Protein AF-A0A497GXH0-F1 (afdb_monomer_lite)

Foldseek 3Di:
DDPVVVVVVCPPPPPPVVVVVVVVVVCCVVPVPVVVVVVVVVVVVVVVVVVLVVLVVQLVVQLVVPLVPVLVVCVVPVVCQVVQVVQQAPVVVSVVPPPPDDPVVVVVCPPGSCPRRNSVVVSVVSSCVSCVVSPPDPD

Sequence (139 aa):
MDLEEVFEKHKWELNKDEVSNQIATVITKHIGGVNVIYEKHNKEIDELKKEIKQRIKKACEFWLRYKDKPELLVKEYPELKGELRRFGLDVNVIESISSKDSEVWVLAKSYTAFKHFDKEKYQEWLFKLAFREVIKDEI

Radius of gyration: 29.45 Å; chains: 1; bounding box: 46×31×86 Å

Structure (mmCIF, N/CA/C/O backbone):
data_AF-A0A497GXH0-F1
#
_entry.id   AF-A0A497GXH0-F1
#
loop_
_atom_site.group_PDB
_atom_site.id
_atom_site.type_symbol
_atom_site.label_atom_id
_atom_site.label_alt_id
_atom_site.label_comp_id
_atom_site.label_asym_id
_atom_site.label_entity_id
_atom_site.label_seq_id
_atom_site.pdbx_PDB_ins_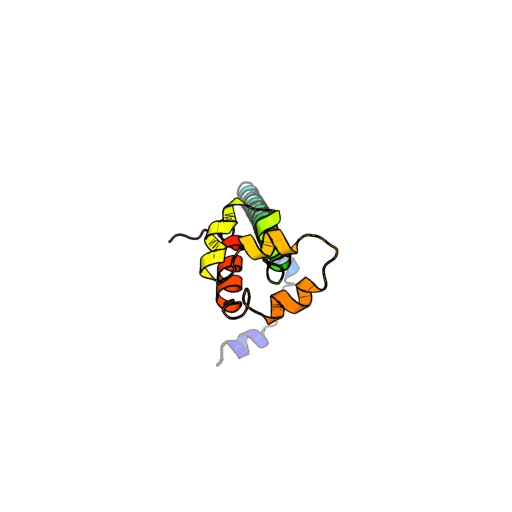code
_atom_site.Cartn_x
_atom_site.Cartn_y
_atom_site.Cartn_z
_atom_site.occupancy
_atom_site.B_iso_or_equiv
_atom_site.auth_seq_id
_atom_site.auth_comp_id
_atom_site.auth_asym_id
_atom_site.auth_atom_id
_atom_site.pdbx_PDB_model_num
ATOM 1 N N . MET A 1 1 ? 9.841 -6.155 58.668 1.00 47.84 1 MET A N 1
ATOM 2 C CA . MET A 1 1 ? 8.433 -6.586 58.680 1.00 47.84 1 MET A CA 1
ATOM 3 C C . MET A 1 1 ? 7.855 -6.061 57.391 1.00 47.84 1 MET A C 1
ATOM 5 O O . MET A 1 1 ? 7.660 -4.857 57.270 1.00 47.84 1 MET A O 1
ATOM 9 N N . ASP A 1 2 ? 7.830 -6.940 56.399 1.00 48.62 2 ASP A N 1
ATOM 10 C CA . ASP A 1 2 ? 7.622 -6.592 55.000 1.00 48.62 2 ASP A CA 1
ATOM 11 C C . ASP A 1 2 ? 6.128 -6.426 54.721 1.00 48.62 2 ASP A C 1
ATOM 13 O O . ASP A 1 2 ? 5.313 -7.218 55.199 1.00 48.62 2 ASP A O 1
ATOM 17 N N . LEU A 1 3 ? 5.753 -5.382 53.982 1.00 40.88 3 LEU A N 1
ATOM 18 C CA . LEU A 1 3 ? 4.349 -5.101 53.659 1.00 40.88 3 LEU A CA 1
ATOM 19 C C . LEU A 1 3 ? 3.728 -6.249 52.853 1.00 40.88 3 LEU A C 1
ATOM 21 O O . LEU A 1 3 ? 2.557 -6.568 53.043 1.00 40.88 3 LEU A O 1
ATOM 25 N N . GLU A 1 4 ? 4.530 -6.924 52.032 1.00 52.72 4 GLU A N 1
ATOM 26 C CA . GLU A 1 4 ? 4.118 -8.089 51.242 1.00 52.72 4 GLU A CA 1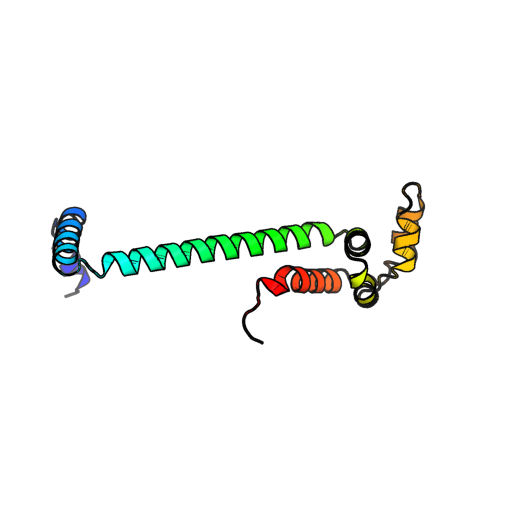
ATOM 27 C C . GLU A 1 4 ? 3.696 -9.278 52.123 1.00 52.72 4 GLU A C 1
ATOM 29 O O . GLU A 1 4 ? 2.728 -9.969 51.810 1.00 52.72 4 GLU A O 1
ATOM 34 N N . GLU A 1 5 ? 4.326 -9.456 53.287 1.00 56.16 5 GLU A N 1
ATOM 35 C CA . GLU A 1 5 ? 3.989 -10.522 54.240 1.00 56.16 5 GLU A CA 1
ATOM 36 C C . GLU A 1 5 ? 2.657 -10.243 54.964 1.00 56.16 5 GLU A C 1
ATOM 38 O O . GLU A 1 5 ? 1.888 -11.157 55.271 1.00 56.16 5 GLU A O 1
ATOM 43 N N . VAL A 1 6 ? 2.342 -8.964 55.200 1.00 53.91 6 VAL A N 1
ATOM 44 C CA . VAL A 1 6 ? 1.063 -8.535 55.791 1.00 53.91 6 VAL A CA 1
ATOM 45 C C . VAL A 1 6 ? -0.091 -8.730 54.803 1.00 53.91 6 VAL A C 1
ATOM 47 O O . VAL A 1 6 ? -1.172 -9.162 55.218 1.00 53.91 6 VAL A O 1
ATOM 50 N N . PHE A 1 7 ? 0.149 -8.461 53.515 1.00 46.88 7 PHE A N 1
ATOM 51 C CA . PHE A 1 7 ? -0.843 -8.604 52.447 1.00 46.88 7 PHE A CA 1
ATOM 52 C C . PHE A 1 7 ? -1.192 -10.066 52.140 1.00 46.88 7 PHE A C 1
ATOM 54 O O . PHE A 1 7 ? -2.371 -10.374 51.982 1.00 46.88 7 PHE A O 1
ATOM 61 N N . GLU A 1 8 ? -0.222 -10.984 52.144 1.00 59.09 8 GLU A N 1
ATOM 62 C CA . GLU A 1 8 ? -0.498 -12.423 51.974 1.00 59.09 8 GLU A CA 1
ATOM 63 C C . GLU A 1 8 ? -1.224 -13.033 53.184 1.00 59.09 8 GLU A C 1
ATOM 65 O O . GLU A 1 8 ? -2.119 -13.870 53.051 1.00 59.09 8 GLU A O 1
ATOM 70 N N . LYS A 1 9 ? -0.895 -12.572 54.396 1.00 53.50 9 LYS A N 1
ATOM 71 C CA . LYS A 1 9 ? -1.469 -13.112 55.637 1.00 53.50 9 LYS A CA 1
ATOM 72 C C . LYS A 1 9 ? -2.947 -12.761 55.830 1.00 53.50 9 LYS A C 1
ATOM 74 O O . LYS A 1 9 ? -3.653 -13.474 56.540 1.00 53.50 9 LYS A O 1
ATOM 79 N N . HIS A 1 10 ? -3.424 -11.687 55.204 1.00 52.00 10 HIS A N 1
ATOM 80 C CA . HIS A 1 10 ? -4.806 -11.216 55.302 1.00 52.00 10 HIS A CA 1
ATOM 81 C C . HIS A 1 10 ? -5.511 -11.324 53.954 1.00 52.00 10 HIS A C 1
ATOM 83 O O . HIS A 1 10 ? -5.961 -10.331 53.384 1.00 52.00 10 HIS A O 1
ATOM 89 N N . LYS A 1 11 ? -5.650 -12.570 53.492 1.00 50.81 11 LYS A N 1
ATOM 90 C CA . LYS A 1 11 ? -6.555 -13.023 52.432 1.00 50.81 11 LYS A CA 1
ATOM 91 C C . LYS A 1 11 ? -8.008 -12.664 52.792 1.00 50.81 11 LYS A C 1
ATOM 93 O O . LYS A 1 11 ? -8.788 -13.509 53.215 1.00 50.81 11 LYS A O 1
ATOM 98 N N . TRP A 1 12 ? -8.355 -11.381 52.705 1.00 49.69 12 TRP A N 1
ATOM 99 C CA . TRP A 1 12 ? -9.722 -10.905 52.856 1.00 49.69 12 TRP A CA 1
ATOM 100 C C . TRP A 1 12 ? -10.491 -11.358 51.624 1.00 49.69 12 TRP A C 1
ATOM 102 O O . TRP A 1 12 ? -10.333 -10.816 50.531 1.00 49.69 12 TRP A O 1
ATOM 112 N N . GLU A 1 13 ? -11.314 -12.380 51.824 1.00 53.34 13 GLU A N 1
ATOM 113 C CA . GLU A 1 13 ? -12.348 -12.864 50.913 1.00 53.34 13 GLU A CA 1
ATOM 114 C C . GLU A 1 13 ? -13.460 -11.819 50.738 1.00 53.34 13 GLU A C 1
ATOM 116 O O . GLU A 1 13 ? -14.638 -12.069 50.970 1.00 53.34 13 GLU A O 1
ATOM 121 N N . LEU A 1 14 ? -13.105 -10.612 50.318 1.00 52.25 14 LEU A N 1
ATOM 122 C CA . LEU A 1 14 ? -14.060 -9.737 49.672 1.00 52.25 14 LEU A CA 1
ATOM 123 C C . LEU A 1 14 ? -14.050 -10.138 48.206 1.00 52.25 14 LEU A C 1
ATOM 125 O O . LEU A 1 14 ? -13.142 -9.783 47.452 1.00 52.25 14 LEU A O 1
ATOM 129 N N . ASN A 1 15 ? -15.032 -10.967 47.847 1.00 55.81 15 ASN A N 1
ATOM 130 C CA . ASN A 1 15 ? -15.307 -11.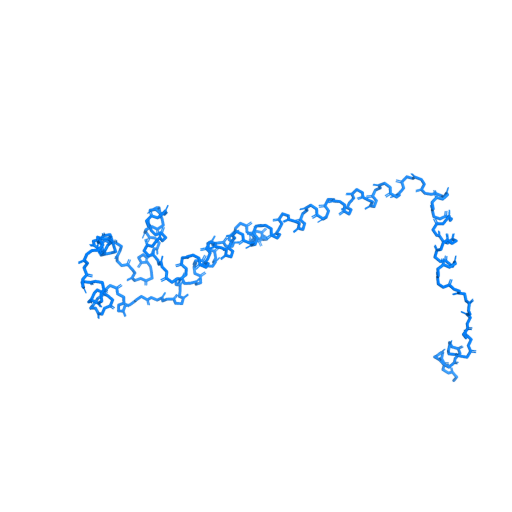356 46.473 1.00 55.81 15 ASN A CA 1
ATOM 131 C C . ASN A 1 15 ? -15.206 -10.100 45.597 1.00 55.81 15 ASN A C 1
ATOM 133 O O . ASN A 1 15 ? -15.966 -9.147 45.793 1.00 55.81 15 ASN A O 1
ATOM 137 N N . LYS A 1 16 ? -14.229 -10.074 44.681 1.00 56.34 16 LYS A N 1
ATOM 138 C CA . LYS A 1 16 ? -13.962 -8.914 43.819 1.00 56.34 16 LYS A CA 1
ATOM 139 C C . LYS A 1 16 ? -15.234 -8.434 43.131 1.00 56.34 16 LYS A C 1
ATOM 141 O O . LYS A 1 16 ? -15.405 -7.231 42.978 1.00 56.34 16 LYS A O 1
ATOM 146 N N . ASP A 1 17 ? -16.136 -9.355 42.807 1.00 54.75 17 ASP A N 1
ATOM 147 C CA . ASP A 1 17 ? -17.397 -9.070 42.134 1.00 54.75 17 ASP A CA 1
ATOM 148 C C . ASP A 1 17 ? -18.400 -8.356 43.052 1.00 54.75 17 ASP A C 1
ATOM 150 O O . ASP A 1 17 ? -19.097 -7.446 42.613 1.00 54.75 17 ASP A O 1
ATOM 154 N N . GLU A 1 18 ? -18.431 -8.693 44.343 1.00 53.88 18 GLU A N 1
ATOM 155 C CA . GLU A 1 18 ? -19.297 -8.054 45.344 1.00 53.88 18 GLU A CA 1
ATOM 156 C C . GLU A 1 18 ? -18.853 -6.607 45.601 1.00 53.88 18 GLU A C 1
ATOM 158 O O . GLU A 1 18 ? -19.662 -5.677 45.587 1.00 53.88 18 GLU A O 1
ATOM 163 N N . VAL A 1 19 ? -17.540 -6.396 45.741 1.00 58.41 19 VAL A N 1
ATOM 164 C CA . VAL A 1 19 ? -16.957 -5.055 45.899 1.00 58.41 19 VAL A CA 1
ATOM 165 C C . VAL A 1 19 ? -17.123 -4.238 44.619 1.00 58.41 19 VAL A C 1
ATOM 167 O O . VAL A 1 19 ? -17.525 -3.076 44.687 1.00 58.41 19 VAL A O 1
ATOM 170 N N . SER A 1 20 ? -16.900 -4.841 43.446 1.00 53.22 20 SER A N 1
ATOM 171 C CA . SER A 1 20 ? -17.154 -4.190 42.156 1.00 53.22 20 SER A CA 1
ATOM 172 C C . SER A 1 20 ? -18.614 -3.780 41.995 1.00 53.22 20 SER A C 1
ATOM 174 O O . SER A 1 20 ? -18.879 -2.664 41.553 1.00 53.22 20 SER A O 1
ATOM 176 N N . ASN A 1 21 ? -19.566 -4.629 42.389 1.00 57.38 21 ASN A N 1
ATOM 177 C CA . ASN A 1 21 ? -20.994 -4.340 42.265 1.00 57.38 21 ASN A CA 1
ATOM 178 C C . ASN A 1 21 ? -21.451 -3.231 43.221 1.00 57.38 21 ASN A C 1
ATOM 180 O O . ASN A 1 21 ? -22.235 -2.359 42.834 1.00 57.38 21 ASN A O 1
ATOM 184 N N . GLN A 1 22 ? -20.934 -3.203 44.450 1.00 61.88 22 GLN A N 1
ATOM 185 C CA . GLN A 1 22 ? -21.257 -2.148 45.413 1.00 61.88 22 GLN A CA 1
ATOM 186 C C . GLN A 1 22 ? -20.644 -0.800 45.005 1.00 61.88 22 GLN A C 1
ATOM 188 O O . GLN A 1 22 ? -21.330 0.225 45.051 1.00 61.88 22 GLN A O 1
ATOM 193 N N . ILE A 1 23 ? -19.404 -0.798 44.502 1.00 60.53 23 ILE A N 1
ATOM 194 C CA . ILE A 1 23 ? -18.766 0.395 43.926 1.00 60.53 23 ILE A CA 1
ATOM 195 C C . ILE A 1 23 ? -19.551 0.881 42.699 1.00 60.53 23 ILE A C 1
ATOM 197 O O . ILE A 1 23 ? -19.875 2.066 42.611 1.00 60.53 23 ILE A O 1
ATOM 201 N N . ALA A 1 24 ? -19.941 -0.023 41.796 1.00 53.69 24 ALA A N 1
ATOM 202 C CA . ALA A 1 24 ? -20.735 0.310 40.615 1.00 53.69 24 ALA A CA 1
ATOM 203 C C . ALA A 1 24 ? -22.091 0.934 40.982 1.00 53.69 24 ALA A C 1
ATOM 205 O O . ALA A 1 24 ? -22.505 1.897 40.338 1.00 53.69 24 ALA A O 1
ATOM 206 N N . THR A 1 25 ? -22.745 0.450 42.044 1.00 59.91 25 THR A N 1
ATOM 207 C CA . THR A 1 25 ? -24.048 0.947 42.526 1.00 59.91 25 THR A CA 1
ATOM 208 C C . THR A 1 25 ? -23.947 2.349 43.138 1.00 59.91 25 THR A C 1
ATOM 210 O O . THR A 1 25 ? -24.804 3.205 42.907 1.00 59.91 25 THR A O 1
ATOM 213 N N . VAL A 1 26 ? -22.883 2.630 43.896 1.00 62.28 26 VAL A N 1
ATOM 214 C CA . VAL A 1 26 ? -22.644 3.961 44.483 1.00 62.28 26 VAL A CA 1
ATOM 215 C C . VAL A 1 26 ? -22.288 4.982 43.395 1.00 62.28 26 VAL A C 1
ATOM 217 O O . VAL A 1 26 ? -22.814 6.098 43.402 1.00 62.28 26 VAL A O 1
ATOM 220 N N . ILE A 1 27 ? -21.478 4.574 42.413 1.00 58.38 27 ILE A N 1
ATOM 221 C CA . ILE A 1 27 ? -21.110 5.377 41.239 1.00 58.38 27 ILE A CA 1
ATOM 222 C C . ILE A 1 27 ? -22.339 5.673 40.362 1.00 58.38 27 ILE A C 1
ATOM 224 O O . ILE A 1 27 ? -22.564 6.823 39.994 1.00 58.38 27 ILE A O 1
ATOM 228 N N . THR A 1 28 ? -23.199 4.692 40.072 1.00 57.25 28 THR A N 1
ATOM 229 C CA . THR A 1 28 ? -24.421 4.934 39.272 1.00 57.25 28 THR A CA 1
ATOM 230 C C . THR A 1 28 ? -25.432 5.826 39.992 1.00 57.25 28 THR A C 1
ATOM 232 O O . THR A 1 28 ? -26.076 6.654 39.350 1.00 57.25 28 THR A O 1
ATOM 235 N N . LYS A 1 29 ? -25.541 5.726 41.324 1.00 58.38 29 LYS A N 1
ATOM 236 C CA . LYS A 1 29 ? -26.469 6.538 42.128 1.00 58.38 29 LYS A CA 1
ATOM 237 C C . LYS A 1 29 ? -26.042 8.005 42.265 1.00 58.38 29 LYS A C 1
ATOM 239 O O . LYS A 1 29 ? -26.907 8.868 42.377 1.00 58.38 29 LYS A O 1
ATOM 244 N N . HIS A 1 30 ? -24.739 8.297 42.271 1.00 52.62 30 HIS A N 1
ATOM 245 C CA . HIS A 1 30 ? -24.223 9.674 42.335 1.00 52.62 30 HIS A CA 1
ATOM 246 C C . HIS A 1 30 ? -24.003 10.312 40.966 1.00 52.62 30 HIS A C 1
ATOM 248 O O . HIS A 1 30 ? -23.933 11.536 40.871 1.00 52.62 30 HIS A O 1
ATOM 254 N N . ILE A 1 31 ? -23.887 9.508 39.907 1.00 54.03 31 ILE A N 1
ATOM 255 C CA . ILE A 1 31 ? -23.377 9.991 38.633 1.00 54.03 31 ILE A CA 1
ATOM 256 C C . ILE A 1 31 ? -24.222 9.549 37.434 1.00 54.03 31 ILE A C 1
ATOM 258 O O . ILE A 1 31 ? -23.707 9.125 36.400 1.00 54.03 31 ILE A O 1
ATOM 262 N N . GLY A 1 32 ? -25.540 9.734 37.527 1.00 47.50 32 GLY A N 1
ATOM 263 C CA . GLY A 1 32 ? -26.470 9.511 36.411 1.00 47.50 32 GLY A CA 1
ATOM 264 C C . GLY A 1 32 ? -26.164 10.315 35.130 1.00 47.50 32 GLY A C 1
ATOM 265 O O . GLY A 1 32 ? -26.762 10.045 34.097 1.00 47.50 32 GLY A O 1
ATOM 266 N N . GLY A 1 33 ? -25.220 11.268 35.166 1.00 50.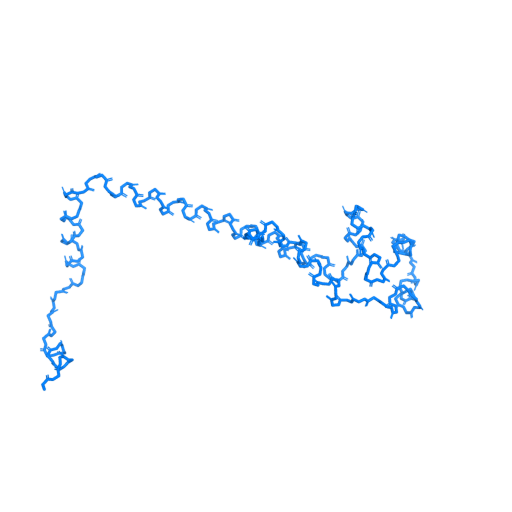16 33 GLY A N 1
ATOM 267 C CA . GLY A 1 33 ? -24.755 12.034 34.001 1.00 50.16 33 GLY A CA 1
ATOM 268 C C . GLY A 1 33 ? -23.375 11.654 33.439 1.00 50.16 33 GLY A C 1
ATOM 269 O O . GLY A 1 33 ? -23.070 12.040 32.317 1.00 50.16 33 GLY A O 1
ATOM 270 N N . VAL A 1 34 ? -22.528 10.904 34.158 1.00 48.53 34 VAL A N 1
ATOM 271 C CA . VAL A 1 34 ? -21.153 10.613 33.687 1.00 48.53 34 VAL A CA 1
ATOM 272 C C . VAL A 1 34 ? -21.079 9.319 32.888 1.00 48.53 34 VAL A C 1
ATOM 274 O O . VAL A 1 34 ? -20.301 9.252 31.942 1.00 48.53 34 VAL A O 1
ATOM 277 N N . ASN A 1 35 ? -21.937 8.333 33.158 1.00 48.81 35 ASN A N 1
ATOM 278 C CA . ASN A 1 35 ? -21.921 7.070 32.411 1.00 48.81 35 ASN A CA 1
ATOM 279 C C . ASN A 1 35 ? -22.188 7.276 30.900 1.00 48.81 35 ASN A C 1
ATOM 281 O O . ASN A 1 35 ? -21.538 6.669 30.056 1.00 48.81 35 ASN A O 1
ATOM 285 N N . VAL A 1 36 ? -23.041 8.248 30.554 1.00 51.62 36 VAL A N 1
ATOM 286 C CA . VAL A 1 36 ? -23.357 8.628 29.163 1.00 51.62 36 VAL A CA 1
ATOM 287 C C . VAL A 1 36 ? -22.155 9.256 28.439 1.00 51.62 36 VAL A C 1
ATOM 289 O O . VAL A 1 36 ? -21.988 9.073 27.235 1.00 51.62 36 VAL A O 1
ATOM 292 N N . ILE A 1 37 ? -21.294 9.981 29.160 1.00 52.94 37 ILE A N 1
ATOM 293 C CA . ILE A 1 37 ? -20.112 10.647 28.590 1.00 52.94 37 ILE A CA 1
ATOM 294 C C . ILE A 1 37 ? -19.013 9.613 28.298 1.00 52.94 37 ILE A C 1
ATOM 296 O O . ILE A 1 37 ? -18.430 9.627 27.214 1.00 52.94 37 ILE A O 1
ATOM 300 N N . TYR A 1 38 ? -18.782 8.669 29.216 1.00 52.91 38 TYR A N 1
ATOM 301 C CA . TYR A 1 38 ? -17.808 7.587 29.027 1.00 52.91 38 TYR A CA 1
ATOM 302 C C . TYR A 1 38 ? -18.220 6.619 27.907 1.00 52.91 38 TYR A C 1
ATOM 304 O O . TYR A 1 38 ? -17.390 6.254 27.074 1.00 52.91 38 TYR A O 1
ATOM 312 N N . GLU A 1 39 ? -19.498 6.241 27.828 1.00 59.25 39 GLU A N 1
ATOM 313 C CA . GLU A 1 39 ? -20.007 5.380 26.751 1.00 59.25 39 GLU A CA 1
ATOM 314 C C . GLU A 1 39 ? -19.937 6.060 25.377 1.00 59.25 39 GLU A C 1
ATOM 316 O O . GLU A 1 39 ? -19.556 5.426 24.389 1.00 59.25 39 GLU A O 1
ATOM 321 N N . LYS A 1 40 ? -20.235 7.365 25.307 1.00 65.31 40 LYS A N 1
ATOM 322 C CA . LYS A 1 40 ? -20.137 8.138 24.064 1.00 65.31 40 LYS A CA 1
ATOM 323 C C . LYS A 1 40 ? -18.696 8.215 23.550 1.00 65.31 40 LYS A C 1
ATOM 325 O O . LYS A 1 40 ? -18.461 7.910 22.383 1.00 65.31 40 LYS A O 1
ATOM 330 N N . HIS A 1 41 ? -17.735 8.552 24.410 1.00 65.44 41 HIS A N 1
ATOM 331 C CA . HIS A 1 41 ? -16.327 8.627 24.008 1.00 65.44 41 HIS A CA 1
ATOM 332 C C . HIS A 1 41 ? -15.742 7.261 23.635 1.00 65.44 41 HIS A C 1
ATOM 334 O O . HIS A 1 41 ? -14.968 7.167 22.685 1.00 65.44 41 HIS A O 1
ATOM 340 N N . ASN A 1 42 ? -16.150 6.180 24.308 1.00 72.94 42 ASN A N 1
ATOM 341 C CA . ASN A 1 42 ? -15.730 4.830 23.924 1.00 72.94 42 ASN A CA 1
ATOM 342 C C . ASN A 1 42 ? -16.247 4.436 22.536 1.00 72.94 42 ASN A C 1
ATOM 344 O O . ASN A 1 42 ? -15.509 3.835 21.755 1.00 72.94 42 ASN A O 1
ATOM 348 N N . LYS A 1 43 ? -17.480 4.826 22.192 1.00 80.75 43 LYS A N 1
ATOM 349 C CA . LYS A 1 43 ? -18.034 4.598 20.855 1.00 80.75 43 LYS A CA 1
ATOM 350 C C . LYS A 1 43 ? -17.263 5.367 19.777 1.00 80.75 43 LYS A C 1
ATOM 352 O O . LYS A 1 43 ? -16.918 4.780 18.755 1.00 80.75 43 LYS A O 1
ATOM 357 N N . GLU A 1 44 ? -16.946 6.637 20.025 1.00 81.25 44 GLU A N 1
ATOM 358 C CA . GLU A 1 44 ? -16.135 7.470 19.121 1.00 81.25 44 GLU A CA 1
ATOM 359 C C . GLU A 1 44 ? -14.728 6.872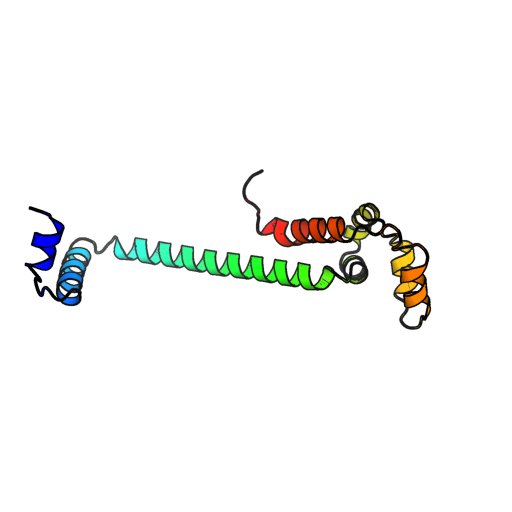 18.914 1.00 81.25 44 GLU A C 1
ATOM 361 O O . GLU A 1 44 ? -14.253 6.758 17.784 1.00 81.25 44 GLU A O 1
ATOM 366 N N . ILE A 1 45 ? -14.083 6.397 19.986 1.00 81.69 45 ILE A N 1
ATOM 367 C CA . ILE A 1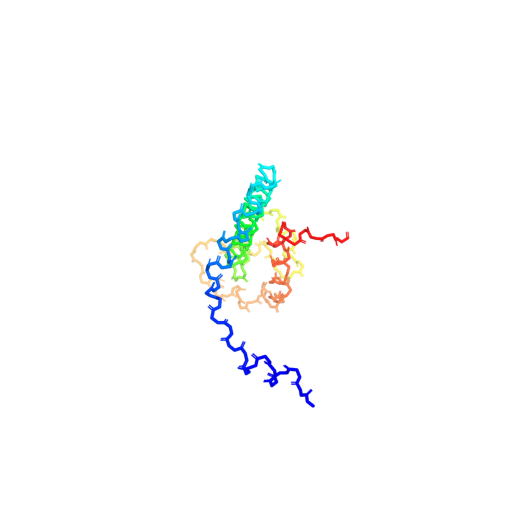 45 ? -12.777 5.719 19.919 1.00 81.69 45 ILE A CA 1
ATOM 368 C C . ILE A 1 45 ? -12.856 4.426 19.097 1.00 81.69 45 ILE A C 1
ATOM 370 O O . ILE A 1 45 ? -11.952 4.134 18.309 1.00 81.69 45 ILE A O 1
ATOM 374 N N . ASP A 1 46 ? -13.911 3.632 19.264 1.00 85.69 46 ASP A N 1
ATOM 375 C CA . ASP A 1 46 ? -14.081 2.384 18.519 1.00 85.69 46 ASP A CA 1
ATOM 376 C C . ASP A 1 46 ? -14.374 2.621 17.034 1.00 85.69 46 ASP A C 1
ATOM 378 O O . ASP A 1 46 ? -13.906 1.859 16.180 1.00 85.69 46 ASP A O 1
ATOM 382 N N . GLU A 1 47 ? -15.108 3.683 16.707 1.00 88.38 47 GLU A N 1
ATOM 383 C CA . GLU A 1 47 ? -15.325 4.128 15.330 1.00 88.38 47 GLU A CA 1
ATOM 384 C C . GLU A 1 47 ? -14.005 4.573 14.682 1.00 88.38 47 GLU A C 1
ATOM 386 O O . GLU A 1 47 ? -13.656 4.065 13.613 1.00 88.38 47 GLU A O 1
ATOM 391 N N . LEU A 1 48 ? -13.201 5.386 15.375 1.00 87.25 48 LEU A N 1
ATOM 392 C CA . LEU A 1 48 ? -11.866 5.790 14.916 1.00 87.25 48 LEU A CA 1
ATOM 393 C C . LEU A 1 48 ? -10.927 4.590 14.724 1.00 87.25 48 LEU A C 1
ATOM 395 O O . LEU A 1 48 ? -10.255 4.473 13.698 1.00 87.25 48 LEU A O 1
ATOM 399 N N . LYS A 1 49 ? -10.908 3.636 15.663 1.00 86.62 49 LYS A N 1
ATOM 400 C CA . LYS A 1 49 ? -10.122 2.394 15.535 1.00 86.62 49 LYS A CA 1
ATOM 401 C C . LYS A 1 49 ? -10.521 1.590 14.301 1.00 86.62 49 LYS A C 1
ATOM 403 O O . LYS A 1 49 ? -9.652 1.043 13.615 1.00 86.62 49 LYS A O 1
ATOM 408 N N . LYS A 1 50 ? -11.825 1.470 14.029 1.00 91.31 50 LYS A N 1
ATOM 409 C CA . LYS A 1 50 ? -12.334 0.775 12.837 1.00 91.31 50 LYS A CA 1
ATOM 410 C C . LYS A 1 50 ? -11.890 1.488 11.568 1.00 91.31 50 LYS A C 1
ATOM 412 O O . LYS A 1 50 ? -11.420 0.823 10.645 1.00 91.31 50 LYS A O 1
ATOM 417 N N . GLU A 1 51 ? -11.985 2.811 11.542 1.00 90.06 51 GLU A N 1
ATOM 418 C CA . GLU A 1 51 ? -11.561 3.617 10.405 1.00 90.06 51 GLU A CA 1
ATOM 419 C C . GLU A 1 51 ? -10.056 3.476 10.131 1.00 90.06 51 GLU A C 1
ATOM 421 O O . GLU A 1 51 ? -9.665 3.136 9.013 1.00 90.06 51 GLU A O 1
ATOM 426 N N . ILE A 1 52 ? -9.208 3.638 11.150 1.00 88.38 52 ILE A N 1
ATOM 427 C CA . ILE A 1 52 ? -7.749 3.485 11.029 1.00 88.38 52 ILE A CA 1
ATOM 428 C C . ILE A 1 52 ? -7.396 2.083 10.519 1.00 88.38 52 ILE A C 1
ATOM 430 O O . ILE A 1 52 ? -6.612 1.946 9.578 1.00 88.38 52 ILE A O 1
ATOM 434 N N . LYS A 1 53 ? -8.024 1.029 11.062 1.00 89.88 53 LYS A N 1
ATOM 435 C CA . LYS A 1 53 ? -7.830 -0.349 10.576 1.00 89.88 53 LYS A CA 1
ATOM 436 C C . LYS A 1 53 ? -8.185 -0.497 9.098 1.00 89.88 53 LYS A C 1
ATOM 438 O O . LYS A 1 53 ? -7.459 -1.164 8.362 1.00 89.88 53 LYS A O 1
ATOM 443 N N . GLN A 1 54 ? -9.284 0.107 8.651 1.00 92.12 54 GLN A N 1
ATOM 444 C CA . GLN A 1 54 ? -9.685 0.062 7.245 1.00 92.12 54 GLN A CA 1
ATOM 445 C C . GLN A 1 54 ? -8.709 0.821 6.342 1.00 92.12 54 GLN A C 1
ATOM 447 O O . GLN A 1 54 ? -8.372 0.321 5.269 1.00 92.12 54 GLN A O 1
ATOM 452 N N . ARG A 1 55 ? -8.225 1.991 6.772 1.00 89.12 55 ARG A N 1
ATOM 453 C CA . ARG A 1 55 ? -7.222 2.775 6.038 1.00 89.12 55 ARG A CA 1
ATOM 454 C C . ARG A 1 55 ? -5.906 2.002 5.892 1.00 89.12 55 ARG A C 1
ATOM 456 O O . ARG A 1 55 ? -5.418 1.859 4.773 1.00 89.12 55 ARG A O 1
ATOM 463 N N . ILE A 1 56 ? -5.399 1.410 6.980 1.00 92.44 56 ILE A N 1
ATOM 464 C CA . ILE A 1 56 ? -4.214 0.531 6.963 1.00 92.44 56 ILE A CA 1
ATOM 465 C C . ILE A 1 56 ? -4.430 -0.644 6.007 1.00 92.44 56 ILE A C 1
ATOM 467 O O . ILE A 1 56 ? -3.572 -0.925 5.175 1.00 92.44 56 ILE A O 1
ATOM 471 N N . LYS A 1 57 ? -5.589 -1.315 6.081 1.00 94.75 57 LYS A N 1
ATOM 472 C CA . LYS A 1 57 ? -5.903 -2.451 5.204 1.00 94.75 57 LYS A CA 1
ATOM 473 C C . LYS A 1 57 ? -5.841 -2.059 3.725 1.00 94.75 57 LYS A C 1
ATOM 475 O O . LYS A 1 57 ? -5.174 -2.746 2.957 1.00 94.75 57 LYS A O 1
ATOM 480 N N . LYS A 1 58 ? -6.472 -0.945 3.340 1.00 94.44 58 LYS A N 1
ATOM 481 C CA . LYS A 1 58 ? -6.440 -0.443 1.956 1.00 94.44 58 LYS A CA 1
ATOM 482 C C . LYS A 1 58 ? -5.020 -0.096 1.499 1.00 94.44 58 LYS A C 1
ATOM 484 O O . LYS A 1 58 ? -4.647 -0.438 0.381 1.00 94.44 58 LYS A O 1
ATOM 489 N N . ALA A 1 59 ? -4.218 0.534 2.358 1.00 92.25 59 ALA A N 1
ATOM 490 C CA . ALA A 1 59 ? -2.822 0.852 2.057 1.00 92.25 59 ALA A CA 1
ATOM 491 C C . ALA A 1 59 ? -1.974 -0.417 1.849 1.00 92.25 59 ALA A C 1
ATOM 493 O O . ALA A 1 59 ? -1.229 -0.513 0.873 1.00 92.25 59 ALA A O 1
ATOM 494 N N . CYS A 1 60 ? -2.141 -1.429 2.707 1.00 94.94 60 CYS A N 1
ATOM 495 C CA . CYS A 1 60 ? -1.498 -2.733 2.547 1.00 94.94 60 CYS A CA 1
ATOM 496 C C . CYS A 1 60 ? -1.899 -3.414 1.232 1.00 94.94 60 CYS A C 1
ATOM 498 O O . CYS A 1 60 ? -1.036 -3.920 0.519 1.00 94.94 60 CYS A O 1
ATOM 500 N N . GLU A 1 61 ? -3.195 -3.433 0.907 1.00 95.69 61 GLU A N 1
ATOM 501 C CA . GLU A 1 61 ? -3.711 -4.016 -0.338 1.00 95.69 61 GLU A CA 1
ATOM 502 C C . GLU A 1 61 ? -3.126 -3.313 -1.567 1.00 95.69 61 GLU A C 1
ATOM 504 O O . GLU A 1 61 ? -2.679 -3.980 -2.502 1.00 95.69 61 GLU A O 1
ATOM 509 N N . PHE A 1 62 ? -3.059 -1.980 -1.539 1.00 95.56 62 PHE A N 1
ATOM 510 C CA . PHE A 1 62 ? -2.421 -1.185 -2.583 1.00 95.56 62 PHE A CA 1
ATOM 511 C C . PHE A 1 62 ? -0.935 -1.544 -2.728 1.00 95.56 62 PHE A C 1
ATOM 513 O O . PHE A 1 62 ? -0.494 -1.926 -3.812 1.00 95.56 62 PHE A O 1
ATOM 520 N N . TRP A 1 63 ? -0.160 -1.498 -1.640 1.00 94.94 63 TRP A N 1
ATOM 521 C CA . TRP A 1 63 ? 1.271 -1.810 -1.674 1.00 94.94 63 TRP A CA 1
ATOM 522 C C . TRP A 1 63 ? 1.537 -3.237 -2.176 1.00 94.94 63 TRP A C 1
ATOM 524 O O . TRP A 1 63 ? 2.346 -3.433 -3.082 1.00 94.94 63 TRP A O 1
ATOM 534 N N . LEU A 1 64 ? 0.812 -4.238 -1.662 1.00 95.44 64 LEU A N 1
ATOM 535 C CA . LEU A 1 64 ? 0.967 -5.640 -2.067 1.00 95.44 64 LEU A CA 1
ATOM 536 C C . LEU A 1 64 ? 0.630 -5.880 -3.541 1.00 95.44 64 LEU A C 1
ATOM 538 O O . LEU A 1 64 ? 1.268 -6.721 -4.175 1.00 95.44 64 LEU A O 1
ATOM 542 N N . ARG A 1 65 ? -0.354 -5.159 -4.090 1.00 94.94 65 ARG A N 1
ATOM 543 C CA . ARG A 1 65 ? -0.758 -5.299 -5.494 1.00 94.94 65 ARG A CA 1
ATOM 544 C C . ARG A 1 65 ? 0.341 -4.855 -6.457 1.00 94.94 65 ARG A C 1
ATOM 546 O O . ARG A 1 65 ? 0.506 -5.488 -7.501 1.00 94.94 65 ARG A O 1
ATOM 553 N N . TYR A 1 66 ? 1.086 -3.807 -6.102 1.00 93.94 66 TYR A N 1
ATOM 554 C CA . TYR A 1 66 ? 2.018 -3.143 -7.017 1.00 93.94 66 TYR A CA 1
ATOM 555 C C . TYR A 1 66 ? 3.503 -3.363 -6.703 1.00 93.94 66 TYR A C 1
ATOM 557 O O . TYR A 1 66 ? 4.314 -3.228 -7.612 1.00 93.94 66 TYR A O 1
ATOM 565 N N . LYS A 1 67 ? 3.888 -3.779 -5.485 1.00 90.62 67 LYS A N 1
ATOM 566 C CA . LYS A 1 67 ? 5.300 -3.883 -5.038 1.00 90.62 67 LYS A CA 1
ATOM 567 C C . LYS A 1 67 ? 6.245 -4.696 -5.932 1.00 90.62 67 LYS A C 1
ATOM 569 O O . LYS A 1 67 ? 7.457 -4.494 -5.878 1.00 90.62 67 LYS A O 1
ATOM 574 N N . ASP A 1 68 ? 5.703 -5.630 -6.709 1.00 86.88 68 ASP A N 1
ATOM 575 C CA . ASP A 1 68 ? 6.442 -6.493 -7.637 1.00 86.88 68 ASP A CA 1
ATOM 576 C C . ASP A 1 68 ? 5.944 -6.341 -9.088 1.00 86.88 68 ASP A C 1
ATOM 578 O O . ASP A 1 68 ? 6.376 -7.087 -9.963 1.00 86.88 68 ASP A O 1
ATOM 582 N N . LYS A 1 69 ? 5.018 -5.401 -9.333 1.00 87.88 69 LYS A N 1
ATOM 583 C CA . LYS A 1 69 ? 4.331 -5.168 -10.615 1.00 87.88 69 LYS A CA 1
ATOM 584 C C . LYS A 1 69 ? 4.247 -3.665 -10.934 1.00 87.88 69 LYS A C 1
ATOM 586 O O . LYS A 1 69 ? 3.140 -3.119 -11.026 1.00 87.88 69 LYS A O 1
ATOM 591 N N . PRO A 1 70 ? 5.385 -2.961 -11.073 1.00 85.19 70 PRO A N 1
ATOM 592 C CA . PRO A 1 70 ? 5.396 -1.528 -11.375 1.00 85.19 70 PRO A CA 1
ATOM 593 C C . PRO A 1 70 ? 4.668 -1.182 -12.683 1.00 85.19 70 PRO A C 1
ATOM 595 O O . PRO A 1 70 ? 4.069 -0.117 -12.793 1.00 85.19 70 PRO A O 1
ATOM 598 N N . GLU A 1 71 ? 4.646 -2.089 -13.657 1.00 81.25 71 GLU A N 1
ATOM 599 C CA . GLU A 1 71 ? 3.897 -1.938 -14.904 1.00 81.25 71 GLU A CA 1
ATOM 600 C C . GLU A 1 71 ? 2.386 -1.835 -14.686 1.00 81.25 71 GLU A C 1
ATOM 602 O O . GLU A 1 71 ? 1.709 -1.043 -15.344 1.00 81.25 71 GLU A O 1
ATOM 607 N N . LEU A 1 72 ? 1.859 -2.605 -13.730 1.00 87.25 72 LEU A N 1
ATOM 608 C CA . LEU A 1 72 ? 0.444 -2.574 -13.387 1.00 87.25 72 LEU A CA 1
ATOM 609 C C . LEU A 1 72 ? 0.085 -1.240 -12.724 1.00 87.25 72 LEU A C 1
ATOM 611 O O . LEU A 1 72 ? -0.975 -0.690 -13.004 1.00 87.25 72 LEU A O 1
ATOM 615 N N . LEU A 1 73 ? 0.996 -0.699 -11.908 1.00 90.19 73 LEU A N 1
ATOM 616 C CA . LEU A 1 73 ? 0.822 0.605 -11.272 1.00 90.19 73 LEU A CA 1
ATOM 617 C C . LEU A 1 73 ? 0.704 1.723 -12.311 1.00 90.19 73 LEU A C 1
ATOM 619 O O . LEU A 1 73 ? -0.223 2.513 -12.230 1.00 90.19 73 LEU A O 1
ATOM 623 N N . VAL A 1 74 ? 1.587 1.767 -13.313 1.00 86.81 74 VAL A N 1
ATOM 624 C CA . VAL A 1 74 ? 1.529 2.794 -14.376 1.00 86.81 74 VAL A CA 1
ATOM 625 C C . VAL A 1 74 ? 0.261 2.674 -15.201 1.00 86.81 74 VAL A C 1
ATOM 627 O O . VAL A 1 74 ? -0.326 3.678 -15.589 1.00 86.81 74 VAL A O 1
ATOM 630 N N . LYS A 1 75 ? -0.153 1.442 -15.496 1.00 86.44 75 LYS A N 1
ATOM 631 C CA . LYS A 1 75 ? -1.349 1.194 -16.295 1.00 86.44 75 LYS A CA 1
ATOM 632 C C . LYS A 1 75 ? -2.611 1.709 -15.604 1.00 86.44 75 LYS A C 1
ATOM 634 O O . LYS A 1 75 ? -3.489 2.243 -16.273 1.00 86.44 75 LYS A O 1
ATOM 639 N N . GLU A 1 76 ? -2.714 1.500 -14.295 1.00 91.50 76 GLU A N 1
ATOM 640 C CA . GLU A 1 76 ? -3.879 1.913 -13.508 1.00 91.50 76 GLU A CA 1
ATOM 641 C C . GLU A 1 76 ? -3.789 3.371 -13.032 1.00 91.50 76 GLU A C 1
ATOM 643 O O . GLU A 1 76 ? -4.827 4.006 -12.870 1.00 91.50 76 GLU A O 1
ATOM 648 N N . TYR A 1 77 ? -2.573 3.909 -12.885 1.00 91.88 77 TYR A N 1
ATOM 649 C CA . TYR A 1 77 ? -2.282 5.282 -12.452 1.00 91.88 77 TYR A CA 1
ATOM 650 C C . TYR A 1 77 ? -1.250 5.948 -13.383 1.00 91.88 77 TYR A C 1
ATOM 652 O O . TYR A 1 77 ? -0.072 6.095 -13.019 1.00 91.88 77 TYR A O 1
ATOM 660 N N . PRO A 1 78 ? -1.649 6.342 -14.610 1.00 88.75 78 PRO A N 1
ATOM 661 C CA . PRO A 1 78 ? -0.739 6.925 -15.598 1.00 88.75 78 PRO A CA 1
ATOM 662 C C . PRO A 1 78 ? -0.036 8.204 -15.123 1.00 88.75 78 PRO A C 1
ATOM 664 O O . PRO A 1 78 ? 1.064 8.511 -15.581 1.00 88.75 78 PRO A O 1
ATOM 667 N N . GLU A 1 79 ? -0.623 8.940 -14.181 1.00 91.25 79 GLU A N 1
ATOM 668 C CA . GLU A 1 79 ? -0.042 10.134 -13.567 1.00 91.25 79 GLU A CA 1
ATOM 669 C C . GLU A 1 79 ? 1.265 9.850 -12.805 1.00 91.25 79 GLU A C 1
ATOM 671 O O . GLU A 1 79 ? 2.143 10.711 -12.745 1.00 91.25 79 GLU A O 1
ATOM 676 N N . LEU A 1 80 ? 1.457 8.622 -12.306 1.00 89.75 80 LEU A N 1
ATOM 677 C CA . LEU A 1 80 ? 2.668 8.206 -11.585 1.00 89.75 80 LEU A CA 1
ATOM 678 C C . LEU A 1 80 ? 3.826 7.818 -12.519 1.00 89.75 80 LEU A C 1
ATOM 680 O O . LEU A 1 80 ? 4.950 7.589 -12.064 1.00 89.75 80 LEU A O 1
ATOM 684 N N . LYS A 1 81 ? 3.587 7.782 -13.838 1.00 86.25 81 LYS A N 1
ATOM 685 C CA . LYS A 1 81 ? 4.577 7.427 -14.871 1.00 86.25 81 LYS A CA 1
ATOM 686 C C . LYS A 1 81 ? 5.872 8.232 -14.733 1.00 86.25 81 LYS A C 1
ATOM 688 O O . LYS A 1 81 ? 6.966 7.682 -14.846 1.00 86.25 81 LYS A O 1
ATOM 693 N N . GLY A 1 82 ? 5.763 9.535 -14.471 1.00 85.81 82 GLY A N 1
ATOM 694 C CA . GLY A 1 82 ? 6.921 10.419 -14.330 1.00 85.81 82 GLY A CA 1
ATOM 695 C C . GLY A 1 82 ? 7.814 10.076 -13.133 1.00 85.81 82 GLY A C 1
ATOM 696 O O . GLY A 1 82 ? 9.034 10.212 -13.223 1.00 85.81 82 GLY A O 1
ATOM 697 N N . GLU A 1 83 ? 7.230 9.592 -12.036 1.00 88.62 83 GLU A N 1
ATOM 698 C CA . GLU A 1 83 ? 7.970 9.265 -10.815 1.00 88.62 83 GLU A CA 1
ATOM 699 C C . GLU A 1 83 ? 8.807 7.997 -10.976 1.00 88.62 83 GLU A C 1
ATOM 701 O O . GLU A 1 83 ? 9.938 7.942 -10.493 1.00 88.62 83 GLU A O 1
ATOM 706 N N . LEU A 1 84 ? 8.315 7.015 -11.739 1.00 85.56 84 LEU A N 1
ATOM 707 C CA . LEU A 1 84 ? 9.009 5.739 -11.908 1.00 85.56 84 LEU A CA 1
ATOM 708 C C . LEU A 1 84 ? 10.329 5.834 -12.676 1.00 85.56 84 LEU A C 1
ATOM 710 O O . LEU A 1 84 ? 11.225 5.015 -12.461 1.00 85.56 84 LEU A O 1
ATOM 714 N N . ARG A 1 85 ? 10.503 6.881 -13.492 1.00 82.94 85 ARG A N 1
ATOM 715 C CA . ARG A 1 85 ? 11.783 7.167 -14.160 1.00 82.94 85 ARG A CA 1
ATOM 716 C C . ARG A 1 85 ? 12.931 7.328 -13.161 1.00 82.94 85 ARG A C 1
ATOM 718 O O . ARG A 1 85 ? 14.065 6.984 -13.480 1.00 82.94 85 ARG A O 1
ATOM 725 N N . ARG A 1 86 ? 12.646 7.798 -11.939 1.00 86.31 86 ARG A N 1
ATOM 726 C CA . ARG A 1 86 ? 13.644 7.986 -10.870 1.00 86.31 86 ARG A CA 1
ATOM 727 C C . ARG A 1 86 ? 14.214 6.667 -10.349 1.00 86.31 86 ARG A C 1
ATOM 729 O O . ARG A 1 86 ? 15.304 6.666 -9.789 1.00 86.31 86 ARG A O 1
ATOM 736 N N . PHE A 1 87 ? 13.499 5.563 -10.555 1.00 86.25 87 PHE A N 1
ATOM 737 C CA . PHE A 1 87 ? 13.937 4.222 -10.170 1.00 86.25 87 PHE A CA 1
ATOM 738 C C . PHE A 1 87 ? 14.578 3.465 -11.332 1.00 86.25 87 PHE A C 1
ATOM 740 O O . PHE A 1 87 ? 14.841 2.280 -11.190 1.00 86.25 87 PHE A O 1
ATOM 747 N N . GLY A 1 88 ? 14.811 4.114 -12.478 1.00 78.12 88 GLY A N 1
ATOM 748 C CA . GLY A 1 88 ? 15.386 3.468 -13.657 1.00 78.12 88 GLY A CA 1
ATOM 749 C C . GLY A 1 88 ? 14.376 2.698 -14.512 1.00 78.12 88 GLY A C 1
ATOM 750 O O . GLY A 1 88 ? 14.796 1.950 -15.387 1.00 78.12 88 GLY A O 1
ATOM 751 N N . LEU A 1 89 ? 13.064 2.878 -14.295 1.00 76.75 89 LEU A N 1
ATOM 752 C CA . LEU A 1 89 ? 12.034 2.320 -15.177 1.00 76.75 89 LEU A CA 1
ATOM 753 C C . LEU A 1 89 ? 11.796 3.257 -16.364 1.00 76.75 89 LEU A C 1
ATOM 755 O O . LEU A 1 89 ? 11.189 4.322 -16.216 1.00 76.75 89 LEU A O 1
ATOM 759 N N . ASP A 1 90 ? 12.231 2.844 -17.555 1.00 73.69 90 ASP A N 1
ATOM 760 C CA . ASP A 1 90 ? 11.788 3.489 -18.790 1.00 73.69 90 ASP A CA 1
ATOM 761 C C . ASP A 1 90 ? 10.382 3.003 -19.150 1.00 73.69 90 ASP A C 1
ATOM 763 O O . ASP A 1 90 ? 10.143 1.887 -19.611 1.00 73.69 90 ASP A O 1
ATOM 767 N N . VAL A 1 91 ? 9.417 3.872 -18.907 1.00 65.94 91 VAL A N 1
ATOM 768 C CA . VAL A 1 91 ? 8.000 3.548 -19.002 1.00 65.94 91 VAL A CA 1
ATOM 769 C C . VAL A 1 91 ? 7.492 3.446 -20.444 1.00 65.94 91 VAL A C 1
ATOM 771 O O . VAL A 1 91 ? 6.465 2.812 -20.676 1.00 65.94 91 VAL A O 1
ATOM 774 N N . ASN A 1 92 ? 8.224 4.002 -21.417 1.00 67.75 92 ASN A N 1
ATOM 775 C CA . ASN A 1 92 ? 7.933 3.804 -22.842 1.00 67.75 92 ASN A CA 1
ATOM 776 C C . ASN A 1 92 ? 8.236 2.353 -23.262 1.00 67.75 92 ASN A C 1
ATOM 778 O O . ASN A 1 92 ? 7.558 1.778 -24.117 1.00 67.75 92 ASN A O 1
ATOM 782 N N . VAL A 1 93 ? 9.226 1.736 -22.608 1.00 67.00 93 VAL A N 1
ATOM 783 C CA . VAL A 1 93 ? 9.554 0.317 -22.775 1.00 67.00 93 VAL A CA 1
ATOM 784 C C . VAL A 1 93 ? 8.458 -0.554 -22.148 1.00 67.00 93 VAL A C 1
ATOM 786 O O . VAL A 1 93 ? 8.013 -1.509 -22.774 1.00 67.00 93 VAL A O 1
ATOM 789 N N . ILE A 1 94 ? 7.936 -0.183 -20.973 1.00 64.81 94 ILE A N 1
ATOM 790 C CA . ILE A 1 94 ? 6.848 -0.913 -20.291 1.00 64.81 94 ILE A CA 1
ATOM 791 C C . ILE A 1 94 ? 5.554 -0.956 -21.119 1.00 64.81 94 ILE A C 1
ATOM 793 O O . ILE A 1 94 ? 4.954 -2.023 -21.258 1.00 64.81 94 ILE A O 1
ATOM 797 N N . GLU A 1 95 ? 5.126 0.175 -21.687 1.00 64.62 95 GLU A N 1
ATOM 798 C CA . GLU A 1 95 ? 3.925 0.237 -22.536 1.00 64.62 95 GLU A CA 1
ATOM 799 C C . GLU A 1 95 ? 4.062 -0.645 -23.780 1.00 64.62 95 GLU A C 1
ATOM 801 O O . GLU A 1 95 ? 3.125 -1.357 -24.140 1.00 64.62 95 GLU A O 1
ATOM 806 N N . SER A 1 96 ? 5.259 -0.674 -24.371 1.00 62.78 96 SER A N 1
ATOM 807 C CA . SER A 1 96 ? 5.572 -1.516 -25.530 1.00 62.78 96 SER A CA 1
ATOM 808 C C . SER A 1 96 ? 5.566 -3.019 -25.195 1.00 62.78 96 SER A C 1
ATOM 810 O O . SER A 1 96 ? 5.286 -3.843 -26.061 1.00 62.78 96 SER A O 1
ATOM 812 N N . ILE A 1 97 ? 5.829 -3.392 -23.934 1.00 60.94 97 ILE A N 1
ATOM 813 C CA . ILE A 1 97 ? 5.892 -4.789 -23.456 1.00 60.94 97 ILE A CA 1
ATOM 814 C C . ILE A 1 97 ? 4.522 -5.326 -22.998 1.00 60.94 97 ILE A C 1
ATOM 816 O O . ILE A 1 97 ? 4.331 -6.537 -22.925 1.00 60.94 97 ILE A O 1
ATOM 820 N N . SER A 1 98 ? 3.534 -4.469 -22.713 1.00 58.50 98 SER A N 1
ATOM 821 C CA . SER A 1 98 ? 2.210 -4.895 -22.213 1.00 58.50 98 SER A CA 1
ATOM 822 C C . SER A 1 98 ? 1.325 -5.598 -23.266 1.00 58.50 98 SER A C 1
ATOM 824 O O . SER A 1 98 ? 0.233 -6.071 -22.938 1.00 58.50 98 SER A O 1
ATOM 826 N N . SER A 1 99 ? 1.778 -5.709 -24.523 1.00 59.94 99 SER A N 1
ATOM 827 C CA . SER A 1 99 ? 1.125 -6.563 -25.525 1.00 59.94 99 SER A CA 1
ATOM 828 C C . SER A 1 99 ? 1.365 -8.043 -25.175 1.00 59.94 99 SER A C 1
ATOM 830 O O . SER A 1 99 ? 2.499 -8.461 -24.956 1.00 59.94 99 SER A O 1
ATOM 832 N N . LYS A 1 100 ? 0.287 -8.825 -25.050 1.00 54.81 100 LYS A N 1
ATOM 833 C CA . LYS A 1 100 ? 0.247 -10.123 -24.343 1.00 54.81 100 LYS A CA 1
ATOM 834 C C . LYS A 1 100 ? 1.061 -11.278 -24.956 1.00 54.81 100 LYS A C 1
ATOM 836 O O . LYS A 1 100 ? 1.138 -12.322 -24.317 1.00 54.81 100 LYS A O 1
ATOM 841 N N . ASP A 1 101 ? 1.692 -11.103 -26.113 1.00 57.59 101 ASP A N 1
ATOM 842 C CA . ASP A 1 101 ? 2.163 -12.230 -26.934 1.00 57.59 101 ASP A CA 1
ATOM 843 C C . ASP A 1 101 ? 3.685 -12.389 -27.033 1.00 57.59 101 ASP A C 1
ATOM 845 O O . ASP A 1 101 ? 4.174 -13.044 -27.947 1.00 57.59 101 ASP A O 1
ATOM 849 N N . SER A 1 102 ? 4.478 -11.796 -26.141 1.00 53.34 102 SER A N 1
ATOM 850 C CA . SER A 1 102 ? 5.896 -11.628 -26.458 1.00 53.34 102 SER A CA 1
ATOM 851 C C . SER A 1 102 ? 6.870 -12.336 -25.516 1.00 53.34 102 SER A C 1
ATOM 853 O O . SER A 1 102 ? 7.062 -11.926 -24.371 1.00 53.34 102 SER A O 1
ATOM 855 N N . GLU A 1 103 ? 7.608 -13.312 -26.064 1.00 56.47 103 GLU A N 1
ATOM 856 C CA . GLU A 1 103 ? 8.927 -13.789 -25.590 1.00 56.47 103 GLU A CA 1
ATOM 857 C C . GLU A 1 103 ? 9.894 -12.626 -25.265 1.00 56.47 103 GLU A C 1
ATOM 859 O O . GLU A 1 103 ? 10.829 -12.769 -24.473 1.00 56.47 103 GLU A O 1
ATOM 864 N N . VAL A 1 104 ? 9.606 -11.427 -25.790 1.00 54.34 104 VAL A N 1
ATOM 865 C CA . VAL A 1 104 ? 10.230 -10.151 -25.427 1.00 54.34 104 VAL A CA 1
ATOM 866 C C . VAL A 1 104 ? 10.116 -9.838 -23.932 1.00 54.34 104 VAL A C 1
ATOM 868 O O . VAL A 1 104 ? 10.981 -9.133 -23.435 1.00 54.34 104 VAL A O 1
ATOM 871 N N . TRP A 1 105 ? 9.157 -10.368 -23.160 1.00 54.41 105 TRP A N 1
ATOM 872 C CA . TRP A 1 105 ? 9.101 -10.116 -21.707 1.00 54.41 105 TRP A CA 1
ATOM 873 C C . TRP A 1 105 ? 10.318 -10.684 -20.961 1.00 54.41 105 TRP A C 1
ATOM 875 O O . TRP A 1 105 ? 10.891 -10.021 -20.092 1.00 54.41 105 TRP A O 1
ATOM 885 N N . VAL A 1 106 ? 10.753 -11.893 -21.331 1.00 56.16 106 VAL A N 1
ATOM 886 C CA . VAL A 1 106 ? 11.938 -12.540 -20.744 1.00 56.16 106 VAL A CA 1
ATOM 887 C C . VAL A 1 106 ? 13.202 -11.792 -21.172 1.00 56.16 106 VAL A C 1
ATOM 889 O O . VAL A 1 106 ? 14.075 -11.516 -20.347 1.00 56.16 106 VAL A O 1
ATOM 892 N N . LEU A 1 107 ? 13.262 -11.374 -22.440 1.00 54.03 107 LEU A N 1
ATOM 893 C CA . LEU A 1 107 ? 14.397 -10.634 -22.985 1.00 54.03 107 LEU A CA 1
ATOM 894 C C . LEU A 1 107 ? 14.474 -9.189 -22.464 1.00 54.03 107 LEU A C 1
ATOM 896 O O . LEU A 1 107 ? 15.560 -8.729 -22.128 1.00 54.03 107 LEU A O 1
ATOM 900 N N . ALA A 1 108 ? 13.356 -8.487 -22.293 1.00 56.72 108 ALA A N 1
ATOM 901 C CA . ALA A 1 108 ? 13.305 -7.113 -21.792 1.00 56.72 108 ALA A CA 1
ATOM 902 C C . ALA A 1 108 ? 13.649 -7.008 -20.301 1.00 56.72 108 ALA A C 1
ATOM 904 O O . ALA A 1 108 ? 14.313 -6.052 -19.893 1.00 56.72 108 ALA A O 1
ATOM 905 N N . LYS A 1 109 ? 13.284 -8.022 -19.499 1.00 56.94 109 LYS A N 1
ATOM 906 C CA . LYS A 1 109 ? 13.847 -8.203 -18.152 1.00 56.94 109 LYS A CA 1
ATOM 907 C C . LYS A 1 109 ? 15.370 -8.342 -18.183 1.00 56.94 109 LYS A C 1
ATOM 909 O O . LYS A 1 109 ? 16.033 -7.862 -17.270 1.00 56.94 109 LYS A O 1
ATOM 914 N N . SER A 1 110 ? 15.908 -8.993 -19.215 1.00 57.16 110 SER A N 1
ATOM 915 C CA . SER A 1 110 ? 17.334 -9.318 -19.307 1.00 57.16 110 SER A CA 1
ATOM 916 C C . SER A 1 110 ? 18.214 -8.218 -19.916 1.00 57.16 110 SER A C 1
ATOM 918 O O . SER A 1 110 ? 19.385 -8.144 -19.551 1.00 57.16 110 SER A O 1
ATOM 920 N N . TYR A 1 111 ? 17.698 -7.360 -20.812 1.00 55.78 111 TYR A N 1
ATOM 921 C CA . TYR A 1 111 ? 18.586 -6.590 -21.694 1.00 55.78 111 TYR A CA 1
ATOM 922 C C . TYR A 1 111 ? 18.889 -5.141 -21.281 1.00 55.78 111 TYR A C 1
ATOM 924 O O . TYR A 1 111 ? 20.054 -4.764 -21.359 1.00 55.78 111 TYR A O 1
ATOM 932 N N . THR A 1 112 ? 17.952 -4.307 -20.810 1.00 52.75 112 THR A N 1
ATOM 933 C CA . THR A 1 112 ? 18.289 -2.878 -20.548 1.00 52.75 112 THR A CA 1
ATOM 934 C C . THR A 1 112 ? 17.355 -2.138 -19.589 1.00 52.75 112 THR A C 1
ATOM 936 O O . THR A 1 112 ? 17.844 -1.395 -18.741 1.00 52.75 112 THR A O 1
ATOM 939 N N . ALA A 1 113 ? 16.037 -2.355 -19.657 1.00 56.44 113 ALA A N 1
ATOM 940 C CA . ALA A 1 113 ? 15.051 -1.565 -18.901 1.00 56.44 113 ALA A CA 1
ATOM 941 C C . ALA A 1 113 ? 15.045 -1.815 -17.381 1.00 56.44 113 ALA A C 1
ATOM 943 O O . ALA A 1 113 ? 14.537 -0.995 -16.626 1.00 56.44 113 ALA A O 1
ATOM 944 N N . PHE A 1 114 ? 15.625 -2.931 -16.930 1.00 60.41 114 PHE A N 1
ATOM 945 C CA . PHE A 1 114 ? 15.734 -3.284 -15.510 1.00 60.41 114 PHE A CA 1
ATOM 946 C C . PHE A 1 114 ? 17.174 -3.350 -15.000 1.00 60.41 114 PHE A C 1
ATOM 948 O O . PHE A 1 114 ? 17.384 -3.574 -13.811 1.00 60.41 114 PHE A O 1
ATOM 955 N N . LYS A 1 115 ? 18.178 -3.122 -15.860 1.00 64.50 115 LYS A N 1
ATOM 956 C CA . LYS A 1 115 ? 19.593 -3.240 -15.467 1.00 64.50 115 LYS A CA 1
ATOM 957 C C . LYS A 1 115 ? 19.969 -2.267 -14.342 1.00 64.50 115 LYS A C 1
ATOM 959 O O . LYS A 1 115 ? 20.874 -2.546 -13.563 1.00 64.50 115 LYS A O 1
ATOM 964 N N . HIS A 1 116 ? 19.242 -1.155 -14.248 1.00 71.88 116 HIS A N 1
ATOM 965 C CA . HIS A 1 116 ? 19.390 -0.147 -13.202 1.00 71.88 116 HIS A CA 1
ATOM 966 C C . HIS A 1 116 ? 18.107 0.051 -12.386 1.00 71.88 116 HIS A C 1
ATOM 968 O O . HIS A 1 116 ? 17.970 1.084 -11.735 1.00 71.88 116 HIS A O 1
ATOM 974 N N . PHE A 1 117 ? 17.164 -0.903 -12.433 1.00 82.38 117 PHE A N 1
ATOM 975 C CA . PHE A 1 117 ? 15.948 -0.785 -11.638 1.00 82.38 117 PHE A CA 1
ATOM 976 C C . PHE A 1 117 ? 16.274 -0.931 -10.155 1.00 82.38 117 PHE A C 1
ATOM 978 O O . PHE A 1 117 ? 16.628 -2.013 -9.682 1.00 82.38 117 PHE A O 1
ATOM 985 N N . ASP A 1 118 ? 16.128 0.165 -9.421 1.00 88.00 118 ASP A N 1
ATOM 986 C CA . ASP A 1 118 ? 16.341 0.185 -7.982 1.00 88.00 118 ASP A CA 1
ATOM 987 C C . ASP A 1 118 ? 15.059 -0.271 -7.275 1.00 88.00 118 ASP A C 1
ATOM 989 O O . ASP A 1 118 ? 14.179 0.525 -6.928 1.00 88.00 118 ASP A O 1
ATOM 993 N N . LYS A 1 119 ? 14.931 -1.596 -7.120 1.00 87.31 119 LYS A N 1
ATOM 994 C CA . LYS A 1 119 ? 13.756 -2.229 -6.509 1.00 87.31 119 LYS A CA 1
ATOM 995 C C . LYS A 1 119 ? 13.528 -1.745 -5.078 1.00 87.31 119 LYS A C 1
ATOM 997 O O . LYS A 1 119 ? 12.377 -1.559 -4.690 1.00 87.31 119 LYS A O 1
ATOM 1002 N N . GLU A 1 120 ? 14.593 -1.541 -4.311 1.00 91.06 120 GLU A N 1
ATOM 1003 C CA . GLU A 1 120 ? 14.500 -1.109 -2.915 1.00 91.06 120 GLU A CA 1
ATOM 1004 C C . GLU A 1 120 ? 13.943 0.312 -2.830 1.00 91.06 120 GLU A C 1
ATOM 1006 O O . GLU A 1 120 ? 12.930 0.528 -2.161 1.00 91.06 120 GLU A O 1
ATOM 1011 N N . LYS A 1 121 ? 14.504 1.255 -3.602 1.00 91.88 121 LYS A N 1
ATOM 1012 C CA . LYS A 1 121 ? 13.977 2.628 -3.657 1.00 91.88 121 LYS A CA 1
ATOM 1013 C C . LYS A 1 121 ? 12.544 2.687 -4.171 1.00 91.88 121 LYS A C 1
ATOM 1015 O O . LYS A 1 121 ? 11.746 3.473 -3.660 1.00 91.88 121 LYS A O 1
ATOM 1020 N N . TYR A 1 122 ? 12.200 1.861 -5.159 1.00 92.56 122 TYR A N 1
ATOM 1021 C CA . TYR A 1 122 ? 10.827 1.764 -5.647 1.00 92.56 122 TYR A CA 1
ATOM 1022 C C . TYR A 1 122 ? 9.866 1.287 -4.552 1.00 92.56 122 TYR A C 1
ATOM 1024 O O . TYR A 1 122 ? 8.819 1.900 -4.348 1.00 92.56 122 TYR A O 1
ATOM 1032 N N . GLN A 1 123 ? 10.201 0.208 -3.840 1.00 93.19 123 GLN A N 1
ATOM 1033 C CA . GLN A 1 123 ? 9.331 -0.340 -2.798 1.00 93.19 123 GLN A CA 1
ATOM 1034 C C . GLN A 1 123 ? 9.184 0.610 -1.611 1.00 93.19 123 GLN A C 1
ATOM 1036 O O . GLN A 1 123 ? 8.085 0.720 -1.065 1.00 93.19 123 GLN A O 1
ATOM 1041 N N . GLU A 1 124 ? 10.253 1.322 -1.251 1.00 94.19 124 GLU A N 1
ATOM 1042 C CA . GLU A 1 124 ? 10.217 2.367 -0.230 1.00 94.19 124 GLU A CA 1
ATOM 1043 C C . GLU A 1 124 ? 9.304 3.528 -0.652 1.00 94.19 124 GLU A C 1
ATOM 1045 O O . GLU A 1 124 ? 8.437 3.954 0.115 1.00 94.19 124 GLU A O 1
ATOM 1050 N N . TRP A 1 125 ? 9.445 4.019 -1.886 1.00 95.25 125 TRP A N 1
ATOM 1051 C CA . TRP A 1 125 ? 8.571 5.060 -2.428 1.00 95.25 125 TRP A CA 1
ATOM 1052 C C . TRP A 1 125 ? 7.111 4.608 -2.483 1.00 95.25 125 TRP A C 1
ATOM 1054 O O . TRP A 1 125 ? 6.229 5.337 -2.031 1.00 95.25 125 TRP A O 1
ATOM 1064 N N . LEU A 1 126 ? 6.848 3.391 -2.966 1.00 94.75 126 LEU A N 1
ATOM 1065 C CA . LEU A 1 126 ? 5.500 2.839 -3.052 1.00 94.75 126 LEU A CA 1
ATOM 1066 C C . LEU A 1 126 ? 4.870 2.701 -1.663 1.00 94.75 126 LEU A C 1
ATOM 1068 O O . LEU A 1 126 ? 3.679 2.956 -1.501 1.00 94.75 126 LEU A O 1
ATOM 1072 N N . PHE A 1 127 ? 5.658 2.311 -0.659 1.00 94.25 127 PHE A N 1
ATOM 1073 C CA . PHE A 1 127 ? 5.206 2.261 0.727 1.00 94.25 127 PHE A CA 1
ATOM 1074 C C . PHE A 1 127 ? 4.802 3.655 1.216 1.00 94.25 127 PHE A C 1
ATOM 1076 O O . PHE A 1 127 ? 3.679 3.842 1.680 1.00 94.25 127 PHE A O 1
ATOM 1083 N N . LYS A 1 128 ? 5.666 4.662 1.036 1.00 93.31 128 LYS A N 1
ATOM 1084 C CA . LYS A 1 128 ? 5.353 6.050 1.413 1.00 93.31 128 LYS A CA 1
ATOM 1085 C C . LYS A 1 128 ? 4.114 6.574 0.689 1.00 93.31 128 LYS A C 1
ATOM 1087 O O . LYS A 1 128 ? 3.288 7.233 1.311 1.00 93.31 128 LYS A O 1
ATOM 1092 N N . LEU A 1 129 ? 3.952 6.248 -0.592 1.00 92.81 129 LEU A N 1
ATOM 1093 C CA . LEU A 1 129 ? 2.777 6.615 -1.378 1.00 92.81 129 LEU A CA 1
ATOM 1094 C C . LEU A 1 129 ? 1.500 5.967 -0.822 1.00 92.81 129 LEU A C 1
ATOM 1096 O O . LEU A 1 129 ? 0.523 6.666 -0.563 1.00 92.81 129 LEU A O 1
ATOM 1100 N N . ALA A 1 130 ? 1.519 4.650 -0.602 1.00 92.94 130 ALA A N 1
ATOM 1101 C CA . ALA A 1 130 ? 0.364 3.884 -0.136 1.00 92.94 130 ALA A CA 1
ATOM 1102 C C . ALA A 1 130 ? -0.103 4.318 1.260 1.00 92.94 130 ALA A C 1
ATOM 1104 O O . ALA A 1 130 ? -1.301 4.381 1.534 1.00 92.94 130 ALA A O 1
ATOM 1105 N N . PHE A 1 131 ? 0.848 4.630 2.139 1.00 91.62 131 PHE A N 1
ATOM 1106 C CA . PHE A 1 131 ? 0.580 4.975 3.530 1.00 91.62 131 PHE A CA 1
ATOM 1107 C C . PHE A 1 131 ? 0.534 6.482 3.793 1.00 91.62 131 PHE A C 1
ATOM 1109 O O . PHE A 1 131 ? 0.310 6.883 4.933 1.00 91.62 131 PHE A O 1
ATOM 1116 N N . ARG A 1 132 ? 0.662 7.329 2.764 1.00 89.38 132 ARG A N 1
ATOM 1117 C CA . ARG A 1 132 ? 0.652 8.793 2.905 1.00 89.38 132 ARG A CA 1
ATOM 1118 C C . ARG A 1 132 ? -0.562 9.312 3.671 1.00 89.38 132 ARG A C 1
ATOM 1120 O O . ARG A 1 132 ? -0.418 10.187 4.507 1.00 89.38 132 ARG A O 1
ATOM 1127 N N . GLU A 1 133 ? -1.749 8.780 3.395 1.00 77.94 133 GLU A N 1
ATOM 1128 C CA . GLU A 1 133 ? -3.004 9.193 4.048 1.00 77.94 133 GLU A CA 1
ATOM 1129 C C . GLU A 1 133 ? -3.246 8.499 5.403 1.00 77.94 133 GLU A C 1
ATOM 1131 O O . GLU A 1 133 ? -4.169 8.857 6.133 1.00 77.94 133 GLU A O 1
ATOM 1136 N N . VAL A 1 134 ? -2.434 7.490 5.736 1.00 81.06 134 VAL A N 1
ATOM 1137 C CA . VAL A 1 134 ? -2.486 6.758 7.011 1.00 81.06 134 VAL A CA 1
ATOM 1138 C C . VAL A 1 134 ? -1.534 7.382 8.030 1.00 81.06 134 VAL A C 1
ATOM 1140 O O . VAL A 1 134 ? -1.893 7.498 9.193 1.00 81.06 134 VAL A O 1
ATOM 1143 N N . ILE A 1 135 ? -0.347 7.801 7.582 1.00 76.06 135 ILE A N 1
ATOM 1144 C CA . ILE A 1 135 ? 0.735 8.375 8.398 1.00 76.06 135 ILE A CA 1
ATOM 1145 C C . ILE A 1 135 ? 0.679 9.914 8.342 1.00 76.06 135 ILE A C 1
ATOM 1147 O O . ILE A 1 135 ? 1.701 10.583 8.413 1.00 76.06 135 ILE A O 1
ATOM 1151 N N . LYS A 1 136 ? -0.505 10.518 8.176 1.00 62.53 136 LYS A N 1
ATOM 1152 C CA . LYS A 1 136 ? -0.663 11.965 8.401 1.00 62.53 136 LYS A CA 1
ATOM 1153 C C . LYS A 1 136 ? -0.643 12.244 9.905 1.00 62.53 136 LYS A C 1
ATOM 1155 O O . LYS A 1 136 ? -1.667 12.589 10.478 1.00 62.53 136 LYS A O 1
ATOM 1160 N N . ASP A 1 137 ? 0.533 12.076 10.493 1.00 44.53 137 ASP A N 1
ATOM 1161 C CA . ASP A 1 137 ? 0.978 12.803 11.672 1.00 44.53 137 ASP A CA 1
ATOM 1162 C C . ASP A 1 137 ? 1.982 13.858 11.181 1.00 44.53 137 ASP A C 1
ATOM 1164 O O . ASP A 1 137 ? 2.790 13.601 10.287 1.00 44.53 137 ASP A O 1
ATOM 1168 N N . GLU A 1 138 ? 1.816 15.070 11.698 1.00 42.59 138 GLU A N 1
ATOM 1169 C CA . GLU A 1 138 ? 2.457 16.335 11.325 1.00 42.59 138 GLU A CA 1
ATOM 1170 C C . GLU A 1 138 ? 3.961 16.211 10.978 1.00 42.59 138 GLU A C 1
ATOM 1172 O O . GLU A 1 138 ? 4.763 15.763 11.798 1.00 42.59 138 GLU A O 1
ATOM 1177 N N . ILE A 1 139 ? 4.340 16.651 9.767 1.00 37.97 139 ILE A N 1
ATOM 1178 C CA . ILE A 1 139 ? 5.699 17.137 9.449 1.00 37.97 139 ILE A CA 1
ATOM 1179 C C . ILE A 1 139 ? 5.664 18.657 9.544 1.00 37.97 139 ILE A C 1
ATOM 1181 O O . ILE A 1 139 ? 4.713 19.233 8.963 1.00 37.97 139 ILE A O 1
#

pLDDT: mean 71.75, std 17.35, range [37.97, 95.69]

Secondary structure (DSSP, 8-state):
--HHHHHHHT-----HHHHHHHHHHHHHHH-TTTHHHHHHHHHHHHHHHHHHHHHHHHHHHHHHHHTT-HHHHHHH-GGGHHHHGGGT--HHHHHHH-STT-THHHHHHHHSTTTT--HHHHHHHHHHHHHTTT-----